Protein AF-A0A957EF77-F1 (afdb_monomer)

Seque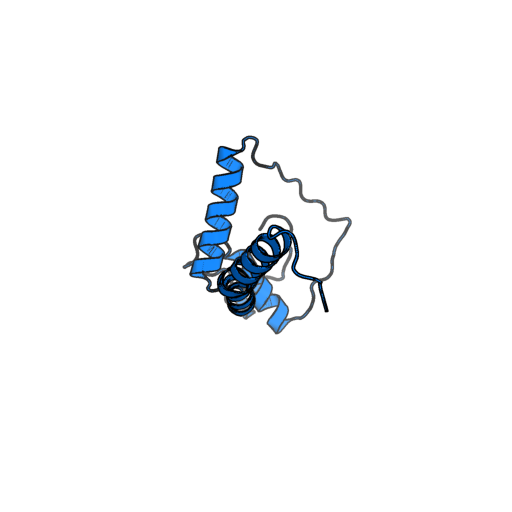nce (109 aa):
SRSVAFLKSAWEAVGGYPEWLDYSEDLIFDLALREKYGAFPFADTAVAYFRPRGSLRSFFRQYYFYARGDGKANLWRKRHVIRYVTYLLGFPFLLRLIWQGRKPGVPLL

Secondary structure (DSSP, 8-state):
--S----HHHHHHTT-S-TT-SSSHHHHHHHHHHHHH-SPPP-TT--------SSHHHHHHHHHHHHHHHHHTTTTHHHHHHHHHIIIIIHHHHHHHHHHHTSTT----

Radius of gyration: 21.9 Å; Cα contacts (8 Å, |Δi|>4): 49; chains: 1; bounding box: 40×39×67 Å

Foldseek 3Di:
DFQDDDDPVLCVVQPHFDPVFPECSVVVSVVSSCVVPNDDDDDPPRDTDDDDDPDPVVNVVVVVSNVVRCVVVVPPVVVVVVVVCCVVPVVVVVVVVVVVVPDPDDDDD

Solvent-accessible surface area (backbone atoms only — not comparable to full-atom values): 6840 Å² total; per-residue (Å²): 136,83,80,81,87,80,55,69,68,59,39,60,74,62,68,42,66,52,83,90,42,98,32,53,26,58,60,55,36,50,50,49,48,32,74,74,72,44,85,80,85,84,63,88,84,70,80,63,93,78,86,76,67,93,43,70,70,57,40,50,53,52,53,50,46,42,54,50,19,37,55,76,70,58,56,62,57,70,60,52,51,53,52,51,50,42,59,66,48,51,47,56,50,50,53,50,52,56,55,57,71,68,48,91,87,72,79,87,128

Structure (mmCIF, N/CA/C/O backbone):
data_AF-A0A957EF77-F1
#
_entry.id   AF-A0A957EF77-F1
#
loop_
_atom_site.group_PDB
_atom_site.id
_atom_site.type_symbol
_atom_site.label_atom_id
_atom_site.label_alt_id
_atom_site.label_comp_id
_atom_site.label_asym_id
_atom_site.label_entity_id
_atom_site.label_seq_id
_atom_site.pdbx_PDB_ins_code
_atom_site.Cartn_x
_atom_site.Cartn_y
_atom_site.Cartn_z
_atom_site.occupancy
_atom_site.B_iso_or_equiv
_atom_site.auth_seq_id
_atom_site.auth_comp_id
_atom_site.auth_asym_id
_atom_site.auth_atom_id
_atom_site.pdbx_PDB_model_num
ATOM 1 N N . SER A 1 1 ? 3.993 5.380 -7.972 1.00 74.12 1 SER A N 1
ATOM 2 C CA . SER A 1 1 ? 5.284 4.713 -7.664 1.00 74.12 1 SER A CA 1
ATOM 3 C C . SER A 1 1 ? 6.504 5.631 -7.793 1.00 74.12 1 SER A C 1
ATOM 5 O O . SER A 1 1 ? 6.542 6.450 -8.702 1.00 74.12 1 SER A O 1
ATOM 7 N N . ARG A 1 2 ? 7.501 5.528 -6.893 1.00 83.00 2 ARG A N 1
ATOM 8 C CA . ARG A 1 2 ? 8.783 6.287 -6.964 1.00 83.00 2 ARG A CA 1
ATOM 9 C C . ARG A 1 2 ? 10.055 5.435 -6.834 1.00 83.00 2 ARG A C 1
ATOM 11 O O . ARG A 1 2 ? 11.127 5.924 -7.153 1.00 83.00 2 ARG A O 1
ATOM 18 N N . SER A 1 3 ? 9.935 4.198 -6.356 1.00 93.06 3 SER A N 1
ATOM 19 C CA . SER A 1 3 ? 11.054 3.291 -6.077 1.00 93.06 3 SER A CA 1
ATOM 20 C C . SER A 1 3 ? 10.730 1.903 -6.630 1.00 93.06 3 SER A C 1
ATOM 22 O O . SER A 1 3 ? 10.454 0.978 -5.873 1.00 93.06 3 SER A O 1
ATOM 24 N N . VAL A 1 4 ? 10.642 1.789 -7.956 1.00 94.69 4 VAL A N 1
ATOM 25 C CA . VAL A 1 4 ? 10.297 0.544 -8.658 1.00 94.69 4 VAL A CA 1
ATOM 26 C C . VAL A 1 4 ? 10.924 0.544 -10.050 1.00 94.69 4 VAL A C 1
ATOM 28 O O . VAL A 1 4 ? 11.026 1.598 -10.680 1.00 94.69 4 VAL A O 1
ATOM 31 N N . ALA A 1 5 ? 11.307 -0.634 -10.535 1.00 95.06 5 ALA A N 1
ATOM 32 C CA . ALA A 1 5 ? 11.680 -0.871 -11.922 1.00 95.06 5 ALA A CA 1
ATOM 33 C C . ALA A 1 5 ? 10.992 -2.150 -12.414 1.00 95.06 5 ALA A C 1
ATOM 35 O O . ALA A 1 5 ? 10.901 -3.133 -11.682 1.00 95.06 5 ALA A O 1
ATOM 36 N N . PHE A 1 6 ? 10.503 -2.131 -13.650 1.00 95.44 6 PHE A N 1
ATOM 37 C CA . PHE A 1 6 ? 9.883 -3.276 -14.312 1.00 95.44 6 PHE A CA 1
ATOM 38 C C . PHE A 1 6 ? 10.123 -3.190 -15.818 1.00 95.44 6 PHE A C 1
ATOM 40 O O . PHE A 1 6 ? 10.328 -2.108 -16.371 1.00 95.44 6 PHE A O 1
ATOM 47 N N . LEU A 1 7 ? 10.086 -4.337 -16.494 1.00 96.94 7 LEU A N 1
ATOM 48 C CA . LEU A 1 7 ? 10.154 -4.379 -17.951 1.00 96.94 7 LEU A CA 1
ATOM 49 C C . LEU A 1 7 ? 8.853 -3.846 -18.555 1.00 96.94 7 LEU A C 1
ATOM 51 O O . LEU A 1 7 ? 7.765 -4.129 -18.050 1.00 96.94 7 LEU A O 1
ATOM 55 N N . LYS A 1 8 ? 8.953 -3.139 -19.685 1.00 97.81 8 LYS A N 1
ATOM 56 C CA . LYS A 1 8 ? 7.771 -2.674 -20.425 1.00 97.81 8 LYS A CA 1
ATOM 57 C C . LYS A 1 8 ? 6.863 -3.840 -20.826 1.00 97.81 8 LYS A C 1
ATOM 59 O O . LYS A 1 8 ? 5.656 -3.751 -20.644 1.00 97.81 8 LYS A O 1
ATOM 64 N N . SER A 1 9 ? 7.451 -4.957 -21.251 1.00 98.38 9 SER A N 1
ATOM 65 C CA . SER A 1 9 ? 6.714 -6.183 -21.567 1.00 98.38 9 SER A CA 1
ATOM 66 C C . SER A 1 9 ? 5.953 -6.746 -20.363 1.00 98.38 9 SER A C 1
ATOM 68 O O . SER A 1 9 ? 4.825 -7.196 -20.519 1.00 98.38 9 SER A O 1
ATOM 70 N N . ALA A 1 10 ? 6.519 -6.683 -19.152 1.00 97.81 10 ALA A N 1
ATOM 71 C CA . ALA A 1 10 ? 5.828 -7.113 -17.935 1.00 97.81 10 ALA A CA 1
ATOM 72 C C . ALA A 1 10 ? 4.645 -6.192 -17.599 1.00 97.81 10 ALA A C 1
ATOM 74 O O . ALA A 1 10 ? 3.591 -6.683 -17.204 1.00 97.81 10 ALA A O 1
ATOM 75 N N . TRP A 1 11 ? 4.796 -4.878 -17.809 1.00 97.50 11 TRP A N 1
ATOM 76 C CA . TRP A 1 11 ? 3.711 -3.904 -17.647 1.00 97.50 11 TRP A CA 1
ATOM 77 C C . TRP A 1 11 ? 2.550 -4.184 -18.607 1.00 97.50 11 TRP A C 1
ATOM 79 O O . TRP A 1 11 ? 1.402 -4.263 -18.175 1.00 97.50 11 TRP A O 1
ATOM 89 N N . GLU A 1 12 ? 2.850 -4.402 -19.890 1.00 98.06 12 GLU A N 1
ATOM 90 C CA . GLU A 1 12 ? 1.844 -4.733 -20.911 1.00 98.06 12 GLU A CA 1
ATOM 91 C C . GLU A 1 12 ? 1.161 -6.068 -20.595 1.00 98.06 12 GLU A C 1
ATOM 93 O O . GLU A 1 12 ? -0.058 -6.191 -20.692 1.00 98.06 12 GLU A O 1
ATOM 98 N N . ALA A 1 13 ? 1.933 -7.051 -20.127 1.00 98.12 13 ALA A N 1
ATOM 99 C CA . ALA A 1 13 ? 1.452 -8.394 -19.834 1.00 98.12 13 ALA A CA 1
ATOM 100 C C . ALA A 1 13 ? 0.477 -8.486 -18.647 1.00 98.12 13 ALA A C 1
ATOM 102 O O . ALA A 1 13 ? -0.157 -9.536 -18.497 1.00 98.12 13 ALA A O 1
ATOM 103 N N . VAL A 1 14 ? 0.380 -7.454 -17.802 1.00 97.94 14 VAL A N 1
ATOM 104 C CA . VAL A 1 14 ? -0.603 -7.359 -16.702 1.00 97.94 14 VAL A CA 1
ATOM 105 C C . VAL A 1 14 ? -1.643 -6.254 -16.922 1.00 97.94 14 VAL A C 1
ATOM 107 O O . VAL A 1 14 ? -2.469 -6.019 -16.046 1.00 97.94 14 VAL A O 1
ATOM 110 N N . GLY A 1 15 ? -1.628 -5.588 -18.084 1.00 97.25 15 GLY A N 1
ATOM 111 C CA . GLY A 1 15 ? -2.592 -4.537 -18.433 1.00 97.25 15 GLY A CA 1
ATOM 112 C C . GLY A 1 15 ? -2.268 -3.144 -17.881 1.00 97.25 15 GLY A C 1
ATOM 113 O O . GLY A 1 15 ? -3.105 -2.251 -17.961 1.00 97.25 15 GLY A O 1
ATOM 114 N N . GLY A 1 16 ? -1.060 -2.937 -17.355 1.00 96.56 16 GLY A N 1
ATOM 115 C CA . GLY A 1 16 ? -0.602 -1.642 -16.863 1.00 96.56 16 GLY A CA 1
ATOM 116 C C . GLY A 1 16 ? -1.273 -1.148 -15.578 1.00 96.56 16 GLY A C 1
ATOM 117 O O . GLY A 1 16 ? -1.792 -1.931 -14.786 1.00 96.56 16 GLY A O 1
ATOM 118 N N . TYR A 1 17 ? -1.209 0.167 -15.336 1.00 96.19 17 TYR A N 1
ATOM 119 C CA . TYR A 1 17 ? -1.855 0.780 -14.170 1.00 96.19 17 TYR A CA 1
ATOM 120 C C . TYR A 1 17 ? -3.360 0.962 -14.431 1.00 96.19 17 TYR A C 1
ATOM 122 O O . TYR A 1 17 ? -3.727 1.458 -15.496 1.00 96.19 17 TYR A O 1
ATOM 130 N N . PRO A 1 18 ? -4.242 0.618 -13.475 1.00 95.81 18 PRO A N 1
ATOM 131 C CA . PRO A 1 18 ? -5.682 0.793 -13.633 1.00 95.81 18 PRO A CA 1
ATOM 132 C C . PRO A 1 18 ? -6.082 2.276 -13.608 1.00 95.81 18 PRO A C 1
ATOM 134 O O . PRO A 1 18 ? -6.095 2.908 -12.555 1.00 95.81 18 PRO A O 1
ATOM 137 N N . GLU A 1 19 ? -6.489 2.818 -14.756 1.00 95.38 19 GLU A N 1
ATOM 138 C CA . GLU A 1 19 ? -6.847 4.242 -14.905 1.00 95.38 19 GLU A CA 1
ATOM 139 C C . GLU A 1 19 ? -8.145 4.647 -14.182 1.00 95.38 19 GLU A C 1
ATOM 141 O O . GLU A 1 19 ? -8.396 5.825 -13.948 1.00 95.38 19 GLU A O 1
ATOM 146 N N . TRP A 1 20 ? -8.977 3.678 -13.792 1.00 95.38 20 TRP A N 1
ATOM 147 C CA . TRP A 1 20 ? -10.215 3.917 -13.042 1.00 95.38 20 TRP A CA 1
ATOM 148 C C . TRP A 1 20 ? -9.983 4.174 -11.538 1.00 95.38 20 TRP A C 1
ATOM 150 O O . TRP A 1 20 ? -10.930 4.502 -10.812 1.00 95.38 20 TRP A O 1
ATOM 160 N N . LEU A 1 21 ? -8.745 4.018 -11.049 1.00 95.12 21 LEU A N 1
ATOM 161 C CA . LEU A 1 21 ? -8.354 4.299 -9.668 1.00 95.12 21 LEU A CA 1
ATOM 162 C C . LEU A 1 21 ? -7.586 5.617 -9.563 1.00 95.12 21 LEU A C 1
ATOM 164 O O . LEU A 1 21 ? -6.514 5.772 -10.127 1.00 95.12 21 LEU A O 1
ATOM 168 N N . ASP A 1 22 ? -8.095 6.534 -8.736 1.00 93.06 22 ASP A N 1
ATOM 169 C CA . ASP A 1 22 ? -7.396 7.796 -8.437 1.00 93.06 22 ASP A CA 1
ATOM 170 C C . ASP A 1 22 ? -6.192 7.609 -7.489 1.00 93.06 22 ASP A C 1
ATOM 172 O O . ASP A 1 22 ? -5.361 8.507 -7.356 1.00 93.06 22 ASP A O 1
ATOM 176 N N . TYR A 1 23 ? -6.171 6.497 -6.743 1.00 94.81 23 TYR A N 1
ATOM 177 C CA . TYR A 1 23 ? -5.171 6.144 -5.732 1.00 94.81 23 TYR A CA 1
ATOM 178 C C . TYR A 1 23 ? -5.092 4.621 -5.577 1.00 94.81 23 TYR A C 1
ATOM 180 O O . TYR A 1 23 ? -6.100 3.932 -5.756 1.00 94.81 23 TYR A O 1
ATOM 188 N N . SER A 1 24 ? -3.932 4.131 -5.132 1.00 93.94 24 SER A N 1
ATOM 189 C CA . SER A 1 24 ? -3.629 2.701 -4.938 1.00 93.94 24 SER A CA 1
ATOM 190 C C . SER A 1 24 ? -3.605 1.895 -6.245 1.00 93.94 24 SER A C 1
ATOM 192 O O . SER A 1 24 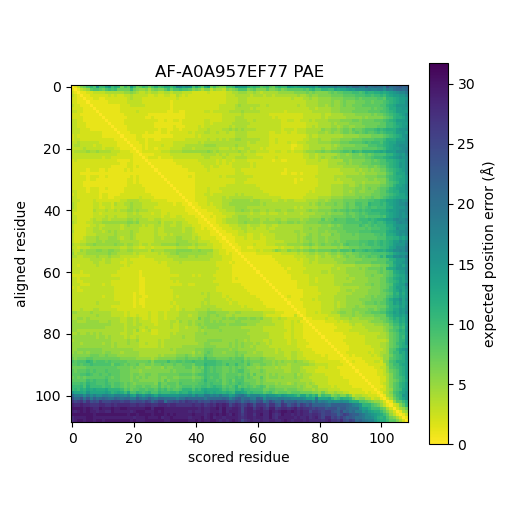? -3.650 0.663 -6.227 1.00 93.94 24 SER A O 1
ATOM 194 N N . GLU A 1 25 ? -3.519 2.579 -7.386 1.00 96.06 25 GLU A N 1
ATOM 195 C CA . GLU A 1 25 ? -3.344 1.984 -8.706 1.00 96.06 25 GLU A CA 1
ATOM 196 C C . GLU A 1 25 ? -2.048 1.169 -8.786 1.00 96.06 25 GLU A C 1
ATOM 198 O O . GLU A 1 25 ? -2.007 0.105 -9.405 1.00 96.06 25 GLU A O 1
AT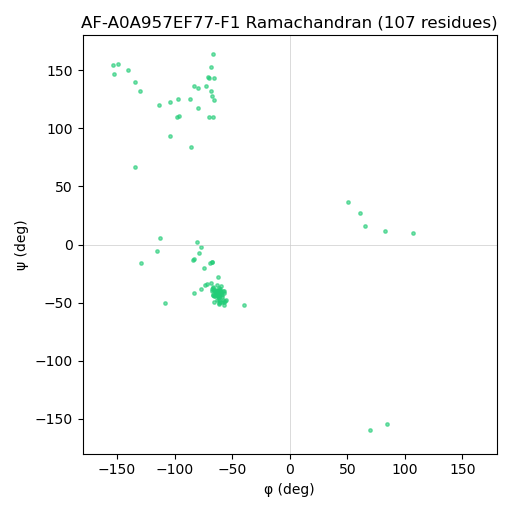OM 203 N N . ASP A 1 26 ? -1.008 1.641 -8.097 1.00 95.50 26 ASP A N 1
ATOM 204 C CA . ASP A 1 26 ? 0.286 0.980 -8.011 1.00 95.50 26 ASP A CA 1
ATOM 205 C C . ASP A 1 26 ? 0.229 -0.337 -7.243 1.00 95.50 26 ASP A C 1
ATOM 207 O O . ASP A 1 26 ? 0.793 -1.329 -7.694 1.00 95.50 26 ASP A O 1
ATOM 211 N N . LEU A 1 27 ? -0.524 -0.396 -6.148 1.00 95.12 27 LEU A N 1
ATOM 212 C CA . LEU A 1 27 ? -0.708 -1.628 -5.389 1.00 95.12 27 LEU A CA 1
ATOM 213 C C . LEU A 1 27 ? -1.425 -2.715 -6.204 1.00 95.12 27 LEU A C 1
ATOM 215 O O . LEU A 1 27 ? -1.054 -3.885 -6.120 1.00 95.12 27 LEU A O 1
ATOM 219 N N . ILE A 1 28 ? -2.440 -2.355 -6.994 1.00 96.69 28 ILE A N 1
ATOM 220 C CA . ILE A 1 28 ? -3.136 -3.319 -7.863 1.00 96.69 28 ILE A CA 1
ATOM 221 C C . ILE A 1 28 ? -2.209 -3.829 -8.965 1.00 96.69 28 ILE A C 1
ATOM 223 O O . ILE A 1 28 ? -2.147 -5.037 -9.201 1.00 96.69 28 ILE A O 1
ATOM 227 N N . PHE A 1 29 ? -1.451 -2.925 -9.582 1.00 97.00 29 PHE A N 1
ATOM 228 C CA . PHE A 1 29 ? -0.429 -3.279 -10.560 1.00 97.00 29 PHE A CA 1
ATOM 229 C C . PHE A 1 29 ? 0.629 -4.231 -9.970 1.00 97.00 29 PHE A C 1
ATOM 231 O O . PHE A 1 29 ? 0.914 -5.282 -10.548 1.00 97.00 29 PHE A O 1
ATOM 238 N N . ASP A 1 30 ? 1.152 -3.922 -8.782 1.00 96.38 30 ASP A N 1
ATOM 239 C CA . ASP A 1 30 ? 2.153 -4.741 -8.096 1.00 96.38 30 ASP A CA 1
ATOM 240 C C . ASP A 1 30 ? 1.607 -6.125 -7.718 1.00 96.38 30 ASP A C 1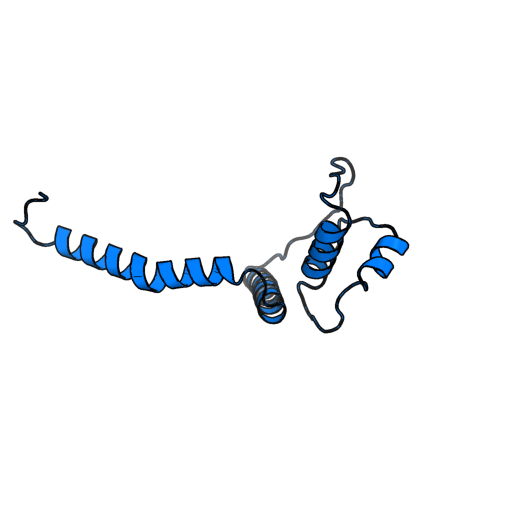
ATOM 242 O O . ASP A 1 30 ? 2.319 -7.125 -7.830 1.00 96.38 30 ASP A O 1
ATOM 246 N N . LEU A 1 31 ? 0.347 -6.217 -7.282 1.00 96.75 31 LEU A N 1
ATOM 247 C CA . LEU A 1 31 ? -0.297 -7.502 -6.994 1.00 96.75 31 LEU A CA 1
ATOM 248 C C . LEU A 1 31 ? -0.435 -8.358 -8.256 1.00 96.75 31 LEU A C 1
ATOM 250 O O . LEU A 1 31 ? -0.113 -9.543 -8.200 1.00 96.75 31 LEU A O 1
ATOM 254 N N . ALA A 1 32 ? -0.835 -7.766 -9.385 1.00 97.62 32 ALA A N 1
ATOM 255 C CA . ALA A 1 32 ? -0.945 -8.477 -10.658 1.00 97.62 32 ALA A CA 1
ATOM 256 C C . ALA A 1 32 ? 0.423 -8.974 -11.158 1.00 97.62 32 ALA A C 1
ATOM 258 O O . ALA A 1 32 ? 0.560 -10.117 -11.601 1.00 97.62 32 ALA A O 1
ATOM 259 N N . LEU A 1 33 ? 1.469 -8.150 -11.027 1.00 98.06 33 LEU A N 1
ATOM 260 C CA . LEU A 1 33 ? 2.841 -8.568 -11.311 1.00 98.06 33 LEU A CA 1
ATOM 261 C C . LEU A 1 33 ? 3.292 -9.711 -10.392 1.00 98.06 33 LEU A C 1
ATOM 263 O O . LEU A 1 33 ? 3.899 -10.664 -10.877 1.00 98.06 33 LEU A O 1
ATOM 267 N N . ARG A 1 34 ? 2.989 -9.650 -9.088 1.00 97.38 34 ARG A N 1
ATOM 268 C CA . ARG A 1 34 ? 3.343 -10.719 -8.136 1.00 97.38 34 ARG A CA 1
ATOM 269 C C . ARG A 1 34 ? 2.608 -12.018 -8.405 1.00 97.38 34 ARG A C 1
ATOM 271 O O . ARG A 1 34 ? 3.202 -13.083 -8.276 1.00 97.38 34 ARG A O 1
ATOM 278 N N . GLU A 1 35 ? 1.333 -11.939 -8.757 1.00 97.88 35 GLU A N 1
ATOM 279 C CA . GLU A 1 35 ? 0.534 -13.107 -9.116 1.00 97.88 35 GLU A CA 1
ATOM 280 C C . GLU A 1 35 ? 1.117 -13.815 -10.345 1.00 97.88 35 GLU A C 1
ATOM 282 O O . GLU A 1 35 ? 1.192 -15.042 -10.373 1.00 97.88 35 GLU A O 1
ATOM 287 N N . LYS A 1 36 ? 1.603 -13.046 -11.326 1.00 98.19 36 LYS A N 1
ATOM 288 C CA . LYS A 1 36 ? 2.149 -13.580 -12.579 1.00 98.19 36 LYS A CA 1
ATOM 289 C C . LYS A 1 36 ? 3.610 -14.027 -12.497 1.00 98.19 36 LYS A C 1
ATOM 291 O O . LYS A 1 36 ? 3.963 -15.047 -13.082 1.00 98.19 36 LYS A O 1
ATOM 296 N N . TYR A 1 37 ? 4.464 -13.256 -11.828 1.00 97.44 37 TYR A N 1
ATOM 297 C CA . TYR A 1 37 ? 5.924 -13.430 -11.851 1.00 97.44 37 TYR A CA 1
ATOM 298 C C . TYR A 1 37 ? 6.527 -13.817 -10.495 1.00 97.44 37 TYR A C 1
ATOM 300 O O . TYR A 1 37 ? 7.718 -14.111 -10.416 1.00 97.44 37 TYR A O 1
ATOM 308 N N . GLY A 1 38 ? 5.726 -13.844 -9.429 1.00 96.94 38 GLY A N 1
ATOM 309 C CA . GLY A 1 38 ? 6.180 -14.183 -8.086 1.00 96.94 38 GLY A CA 1
ATOM 310 C C . GLY A 1 38 ? 6.787 -13.004 -7.322 1.00 96.94 38 GLY A C 1
ATOM 311 O O . GLY A 1 38 ? 6.438 -11.839 -7.516 1.00 96.94 38 GLY A O 1
ATOM 312 N N . ALA A 1 39 ? 7.663 -13.313 -6.367 1.00 96.31 39 ALA A N 1
ATOM 313 C CA . ALA A 1 39 ? 8.250 -12.312 -5.483 1.00 96.31 39 ALA A CA 1
ATOM 314 C C . ALA A 1 39 ? 9.239 -11.397 -6.222 1.00 96.31 39 ALA A C 1
ATOM 316 O O . ALA A 1 39 ? 10.012 -11.840 -7.066 1.00 96.31 39 ALA A O 1
ATOM 317 N N . PHE A 1 40 ? 9.248 -10.115 -5.856 1.00 95.06 40 PHE A N 1
ATOM 318 C CA . PHE A 1 40 ? 10.182 -9.144 -6.420 1.00 95.06 40 PHE A CA 1
ATOM 319 C C . PHE A 1 40 ? 11.534 -9.198 -5.698 1.00 95.06 40 PHE A C 1
ATOM 321 O O . PHE A 1 40 ? 11.543 -9.228 -4.463 1.00 95.06 40 PHE A O 1
ATOM 328 N N . PRO A 1 41 ? 12.666 -9.154 -6.424 1.00 95.12 41 PRO A N 1
ATOM 329 C CA . PRO A 1 41 ? 13.967 -8.956 -5.801 1.00 95.12 41 PRO A CA 1
ATOM 330 C C . PRO A 1 41 ? 14.051 -7.554 -5.183 1.00 95.12 41 PRO A C 1
ATOM 332 O O . PRO A 1 41 ? 13.538 -6.580 -5.736 1.00 95.12 41 PRO A O 1
ATOM 335 N N . PHE A 1 42 ? 14.715 -7.452 -4.034 1.00 95.69 42 PHE A N 1
ATOM 336 C CA . PHE A 1 42 ? 14.994 -6.180 -3.374 1.00 95.69 42 PHE A CA 1
ATOM 337 C C . PHE A 1 42 ? 16.412 -5.716 -3.723 1.00 95.69 42 PHE A C 1
ATOM 339 O O . PHE A 1 42 ? 17.365 -6.464 -3.523 1.00 95.69 42 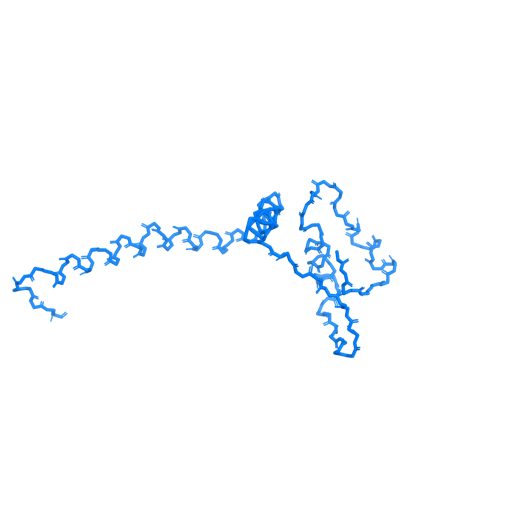PHE A O 1
ATOM 346 N N . ALA A 1 43 ? 16.540 -4.494 -4.243 1.00 96.44 43 ALA A N 1
ATOM 347 C CA . ALA A 1 43 ? 17.820 -3.849 -4.526 1.00 96.44 43 ALA A CA 1
ATOM 348 C C . ALA A 1 43 ? 18.105 -2.797 -3.444 1.00 96.44 43 ALA A C 1
ATOM 350 O O . ALA A 1 43 ? 17.652 -1.658 -3.532 1.00 96.44 43 ALA A O 1
ATOM 351 N N . ASP A 1 44 ? 18.836 -3.197 -2.410 1.00 95.56 44 ASP A N 1
ATOM 352 C CA . ASP A 1 44 ? 19.164 -2.391 -1.226 1.00 95.56 44 ASP A CA 1
ATOM 353 C C . ASP A 1 44 ? 20.000 -1.134 -1.526 1.00 95.56 44 ASP A C 1
ATOM 355 O O . ASP A 1 44 ? 19.893 -0.127 -0.829 1.00 95.56 44 ASP A O 1
ATOM 359 N N . THR A 1 45 ? 20.792 -1.168 -2.595 1.00 96.56 45 THR A N 1
ATOM 360 C CA . THR A 1 45 ? 21.615 -0.041 -3.060 1.00 96.56 45 THR A CA 1
ATOM 361 C C . THR A 1 45 ? 20.854 0.965 -3.934 1.00 96.56 45 THR A C 1
ATOM 363 O O . THR A 1 45 ? 21.348 2.070 -4.172 1.00 96.56 45 THR A O 1
ATOM 366 N N . ALA A 1 46 ? 19.643 0.635 -4.397 1.00 95.62 46 ALA A N 1
ATOM 367 C CA . ALA A 1 46 ? 18.832 1.503 -5.250 1.00 95.62 46 ALA A CA 1
ATOM 368 C C . ALA A 1 46 ? 17.996 2.488 -4.411 1.00 95.62 46 ALA A C 1
ATOM 370 O O . ALA A 1 46 ? 16.821 2.258 -4.118 1.00 95.62 46 ALA A O 1
ATOM 371 N N . VAL A 1 47 ? 18.605 3.608 -4.013 1.00 94.56 47 VAL A N 1
ATOM 372 C CA . VAL A 1 47 ? 17.974 4.596 -3.124 1.00 94.56 47 VAL A CA 1
ATOM 373 C C . VAL A 1 47 ? 17.146 5.624 -3.902 1.00 94.56 47 VAL A C 1
ATOM 375 O O . VAL A 1 47 ? 17.661 6.340 -4.758 1.00 94.56 47 VAL A O 1
ATOM 378 N N . ALA A 1 48 ? 15.871 5.770 -3.532 1.00 94.88 48 ALA A N 1
ATOM 379 C CA . ALA A 1 48 ? 14.997 6.846 -3.997 1.00 94.88 48 ALA A CA 1
ATOM 380 C C . ALA A 1 48 ? 14.630 7.787 -2.839 1.00 94.88 48 ALA A C 1
ATOM 382 O O . ALA A 1 48 ? 14.006 7.382 -1.856 1.00 94.88 48 ALA A O 1
ATOM 383 N N . TYR A 1 49 ? 14.976 9.070 -2.958 1.00 95.06 49 TYR A N 1
ATOM 384 C CA . TYR A 1 49 ? 14.651 10.059 -1.931 1.00 95.06 49 TYR A CA 1
ATOM 385 C C . TYR A 1 49 ? 13.158 10.412 -1.932 1.00 95.06 49 TYR A C 1
ATOM 387 O O . TYR A 1 49 ? 12.542 10.679 -2.968 1.00 95.06 49 TYR A O 1
ATOM 395 N N . PHE A 1 50 ? 12.572 10.482 -0.737 1.00 93.19 50 PHE A N 1
ATOM 396 C CA . PHE A 1 50 ? 11.180 10.863 -0.532 1.00 93.19 50 PHE A CA 1
ATOM 397 C C . PHE A 1 50 ? 11.070 11.946 0.539 1.00 93.19 50 PHE A C 1
ATOM 399 O O . PHE A 1 50 ? 11.623 11.824 1.628 1.00 93.19 50 PHE A O 1
ATOM 406 N N . ARG A 1 51 ? 10.308 13.002 0.238 1.00 94.50 51 ARG A N 1
ATOM 407 C CA . ARG A 1 51 ? 9.958 14.040 1.208 1.00 94.50 51 ARG A CA 1
ATOM 408 C C . ARG A 1 51 ? 8.561 13.757 1.771 1.00 94.50 51 ARG A C 1
ATOM 410 O O . ARG A 1 51 ? 7.585 13.937 1.034 1.00 94.50 51 ARG A O 1
ATOM 417 N N . PRO A 1 52 ? 8.434 13.347 3.044 1.00 93.25 52 PRO A N 1
ATOM 418 C CA . PRO A 1 52 ? 7.133 13.151 3.666 1.00 93.25 52 PRO A CA 1
ATOM 419 C C . PRO A 1 52 ? 6.380 14.476 3.820 1.00 93.25 52 PRO A C 1
ATOM 421 O O . PRO A 1 52 ? 6.934 15.574 3.711 1.00 93.25 52 PRO A O 1
ATOM 424 N N . ARG A 1 53 ? 5.074 14.372 4.062 1.00 97.00 53 ARG A N 1
ATOM 425 C CA . ARG A 1 53 ? 4.210 15.530 4.292 1.00 97.00 53 ARG A CA 1
ATOM 426 C C . ARG A 1 53 ? 4.578 16.209 5.611 1.00 97.00 53 ARG A C 1
ATOM 428 O O . ARG A 1 53 ? 4.624 15.557 6.643 1.00 97.00 53 ARG A O 1
ATOM 435 N N . GLY A 1 54 ? 4.806 17.521 5.566 1.00 97.88 54 GLY A N 1
ATOM 436 C CA . GLY A 1 54 ? 5.298 18.295 6.712 1.00 97.88 54 GLY A CA 1
ATOM 437 C C . GLY A 1 54 ? 4.241 18.696 7.745 1.00 97.88 54 GLY A C 1
ATOM 438 O O . GLY A 1 54 ? 4.571 19.408 8.684 1.00 97.88 54 GLY A O 1
ATOM 439 N N . SER A 1 55 ? 2.972 18.304 7.583 1.00 98.31 55 SER A N 1
ATOM 440 C CA . SER A 1 55 ? 1.912 18.643 8.540 1.00 98.31 55 SER A CA 1
ATOM 441 C C . SER A 1 55 ? 0.936 17.496 8.763 1.00 98.31 55 SER A C 1
ATOM 443 O O . SER A 1 55 ? 0.641 16.732 7.843 1.00 98.31 55 SER A O 1
ATOM 445 N N . LEU A 1 56 ? 0.354 17.432 9.963 1.00 98.19 56 LEU A N 1
ATOM 446 C CA . LEU A 1 56 ? -0.625 16.402 10.327 1.00 98.19 56 LEU A CA 1
ATOM 447 C C . LEU A 1 56 ? -1.831 16.380 9.383 1.00 98.19 56 LEU A C 1
ATOM 449 O O . LEU A 1 56 ? -2.252 15.317 8.941 1.00 98.19 56 LEU A O 1
ATOM 453 N N . ARG A 1 57 ? -2.351 17.553 8.999 1.00 98.25 57 ARG A N 1
ATOM 454 C CA . ARG A 1 57 ? -3.485 17.652 8.066 1.00 98.25 57 ARG A CA 1
ATOM 455 C C . ARG A 1 57 ? -3.154 17.067 6.692 1.00 98.25 57 ARG A C 1
ATOM 457 O O . ARG A 1 57 ? -3.978 16.374 6.100 1.00 98.25 57 ARG A O 1
ATOM 464 N N . SER A 1 58 ? -1.963 17.359 6.167 1.00 98.00 58 SER A N 1
ATOM 465 C CA . SER A 1 58 ? -1.554 16.859 4.850 1.00 98.00 58 SER A CA 1
ATOM 466 C C . SER A 1 58 ? -1.213 15.368 4.881 1.00 98.00 58 SER A C 1
ATOM 468 O O . SER A 1 58 ? -1.557 14.658 3.936 1.00 98.00 58 SER A O 1
ATOM 470 N N . PHE A 1 59 ? -0.634 14.892 5.984 1.00 97.31 59 PHE A N 1
ATOM 471 C CA . PHE A 1 59 ? -0.431 13.473 6.259 1.00 97.31 59 PHE A CA 1
ATOM 472 C C . PHE A 1 59 ? -1.762 12.710 6.338 1.00 97.31 59 PHE A C 1
ATOM 474 O O . PHE A 1 59 ? -1.957 11.744 5.603 1.00 97.31 59 PHE A O 1
ATOM 481 N N . PHE A 1 60 ? -2.716 13.189 7.145 1.00 98.06 60 PHE A N 1
ATOM 482 C CA . PHE A 1 60 ? -4.048 12.590 7.266 1.00 98.06 60 PHE A CA 1
ATOM 483 C C . PHE A 1 60 ? -4.742 12.491 5.908 1.00 98.06 60 PHE A C 1
ATOM 485 O O . PHE A 1 60 ? -5.234 11.430 5.536 1.00 98.06 60 PHE A O 1
ATOM 492 N N . ARG A 1 61 ? -4.728 13.579 5.128 1.00 97.94 61 ARG A N 1
ATOM 493 C CA . ARG A 1 61 ? -5.345 13.597 3.799 1.00 97.94 61 ARG A CA 1
ATOM 494 C C . ARG A 1 61 ? -4.720 12.567 2.854 1.00 97.94 61 ARG A C 1
ATOM 496 O O . ARG A 1 61 ? -5.447 11.932 2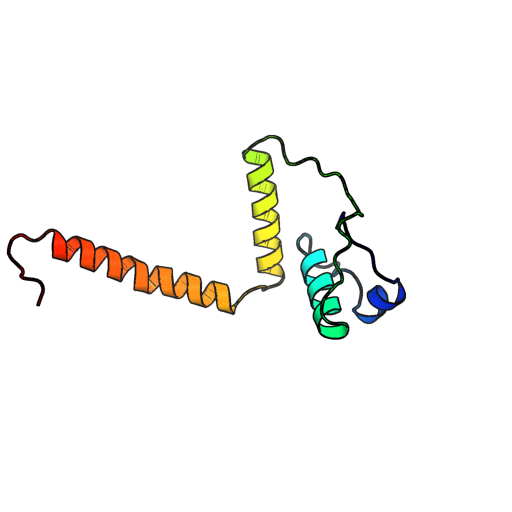.100 1.00 97.94 61 ARG A O 1
ATOM 503 N N . GLN A 1 62 ? -3.399 12.390 2.895 1.00 96.50 62 GLN A N 1
ATOM 504 C CA . GLN A 1 62 ? -2.717 11.379 2.083 1.00 96.50 62 GLN A CA 1
ATOM 505 C C . GLN A 1 62 ? -3.189 9.964 2.439 1.00 96.50 62 GLN A C 1
ATOM 507 O O . GLN A 1 62 ? -3.601 9.222 1.552 1.00 96.50 62 GLN A O 1
ATOM 512 N N . TYR A 1 63 ? -3.191 9.610 3.724 1.00 96.19 63 TYR A N 1
ATOM 513 C CA . TYR A 1 63 ? -3.618 8.279 4.164 1.00 96.19 63 TYR A CA 1
ATOM 514 C C . TYR A 1 63 ? -5.116 8.038 3.976 1.00 96.19 63 TYR A C 1
ATOM 516 O O . TYR A 1 63 ? -5.520 6.922 3.660 1.00 96.19 63 TYR A O 1
ATOM 524 N N . TYR A 1 64 ? -5.940 9.078 4.107 1.00 97.50 64 TYR A N 1
ATOM 525 C CA . TYR A 1 64 ? -7.357 9.007 3.767 1.00 97.50 64 TYR A CA 1
ATOM 526 C C . TYR A 1 64 ? -7.561 8.621 2.296 1.00 97.50 64 TYR A C 1
ATOM 528 O O . TYR A 1 64 ? -8.373 7.748 1.998 1.00 97.50 64 TYR A O 1
ATOM 536 N N . PHE A 1 65 ? -6.808 9.231 1.375 1.00 97.00 65 PHE A N 1
ATOM 537 C CA . PHE A 1 65 ? -6.904 8.897 -0.043 1.00 97.00 65 PHE A CA 1
ATOM 538 C C . PHE A 1 65 ? -6.416 7.483 -0.359 1.00 97.00 65 PHE A C 1
ATOM 540 O O . PHE A 1 65 ? -7.077 6.804 -1.140 1.00 97.00 65 PHE A O 1
ATOM 547 N N . TYR A 1 66 ? -5.359 7.005 0.302 1.00 94.88 66 TYR A N 1
ATOM 548 C CA . TYR A 1 66 ? -4.944 5.600 0.205 1.00 94.88 66 TYR A CA 1
ATOM 549 C C . TYR A 1 66 ? -6.040 4.652 0.691 1.00 94.88 66 TYR A C 1
ATOM 551 O O . TYR A 1 66 ? -6.444 3.753 -0.035 1.00 94.88 66 TYR A O 1
ATOM 559 N N . ALA A 1 67 ? -6.614 4.903 1.871 1.00 94.50 67 ALA A N 1
ATOM 560 C CA . ALA A 1 67 ? -7.697 4.075 2.401 1.00 94.50 67 ALA A CA 1
ATOM 561 C C . ALA A 1 67 ? -8.941 4.082 1.493 1.00 94.50 67 ALA A C 1
ATOM 563 O O . ALA A 1 67 ? -9.595 3.053 1.317 1.00 94.50 67 ALA A O 1
ATOM 564 N N . ARG A 1 68 ? -9.269 5.233 0.892 1.00 95.81 68 ARG A N 1
ATOM 565 C CA . ARG A 1 68 ? -10.355 5.346 -0.090 1.00 95.81 68 ARG A CA 1
ATOM 566 C C . ARG A 1 68 ? -10.035 4.571 -1.372 1.00 95.81 68 ARG A C 1
ATOM 568 O O . ARG A 1 68 ? -10.931 3.904 -1.881 1.00 95.81 68 ARG A O 1
ATOM 575 N N . GLY A 1 69 ? -8.806 4.661 -1.883 1.00 95.88 69 GLY A N 1
ATOM 576 C CA . GLY A 1 69 ? -8.327 3.901 -3.043 1.00 95.88 69 GLY A CA 1
ATOM 577 C C . GLY A 1 69 ? -8.424 2.396 -2.810 1.00 95.88 69 GLY A C 1
ATOM 578 O O . GLY A 1 69 ? -9.082 1.698 -3.577 1.00 95.88 69 GLY A O 1
ATOM 579 N N . ASP A 1 70 ? -7.915 1.919 -1.675 1.00 95.00 70 ASP A N 1
ATOM 580 C CA . ASP A 1 70 ? -8.020 0.518 -1.256 1.00 95.00 70 ASP A CA 1
ATOM 581 C C . ASP A 1 70 ? -9.479 0.048 -1.175 1.00 95.00 70 ASP A C 1
ATOM 583 O O . ASP A 1 70 ? -9.809 -1.062 -1.600 1.00 95.00 70 ASP A O 1
ATOM 587 N N . GLY A 1 71 ? -10.367 0.909 -0.666 1.00 94.38 71 GLY A N 1
ATOM 588 C CA . GLY A 1 71 ? -11.806 0.664 -0.634 1.00 94.38 71 GLY A CA 1
ATOM 589 C C . GLY A 1 71 ? -12.420 0.537 -2.031 1.00 94.38 71 GLY A C 1
ATOM 590 O O . GLY A 1 71 ? -13.138 -0.429 -2.286 1.00 94.38 71 GLY A O 1
ATOM 591 N N . LYS A 1 72 ? -12.103 1.463 -2.951 1.00 95.69 72 LYS A N 1
ATOM 592 C CA . LYS A 1 72 ? -12.542 1.409 -4.361 1.00 95.69 72 LYS A CA 1
ATOM 593 C C . LYS A 1 72 ? -12.052 0.142 -5.061 1.00 95.69 72 LYS A C 1
ATOM 595 O O . LYS A 1 72 ? -12.805 -0.477 -5.802 1.00 95.69 72 LYS A O 1
ATOM 600 N N . ALA A 1 73 ? -10.812 -0.252 -4.786 1.00 95.19 73 ALA A N 1
ATOM 601 C CA . ALA A 1 73 ? -10.191 -1.457 -5.320 1.00 95.19 73 ALA A CA 1
ATOM 602 C C . ALA A 1 73 ? -10.658 -2.749 -4.629 1.00 95.19 73 ALA A C 1
ATOM 604 O O . ALA A 1 73 ? -10.241 -3.852 -4.982 1.00 95.19 73 ALA A O 1
ATOM 605 N N . ASN A 1 74 ? -11.524 -2.617 -3.625 1.00 93.31 74 ASN A N 1
ATOM 606 C CA . ASN A 1 74 ? -12.015 -3.691 -2.788 1.00 93.31 74 ASN A CA 1
ATOM 607 C C . ASN A 1 74 ? -10.900 -4.582 -2.198 1.00 93.31 74 ASN A C 1
ATOM 609 O O . ASN A 1 74 ? -11.071 -5.796 -2.017 1.00 93.31 74 ASN A O 1
ATOM 613 N N . LEU A 1 75 ? -9.769 -3.981 -1.845 1.00 93.88 75 LEU A N 1
ATOM 614 C CA . LEU A 1 75 ? -8.650 -4.704 -1.268 1.00 93.88 75 LEU A CA 1
ATOM 615 C C . LEU A 1 75 ? -8.982 -5.222 0.139 1.00 93.88 75 LEU A C 1
ATOM 617 O O . LEU A 1 75 ? -9.817 -4.690 0.868 1.00 93.88 75 LEU A O 1
ATOM 621 N N . TRP A 1 76 ? -8.322 -6.316 0.522 1.00 93.62 76 TRP A N 1
ATOM 622 C CA . TRP A 1 76 ? -8.291 -6.816 1.901 1.00 93.62 76 TRP A CA 1
ATOM 623 C C . TRP A 1 76 ? -9.637 -7.209 2.539 1.00 93.62 76 TRP A C 1
ATOM 625 O O . TRP A 1 76 ? -9.727 -7.229 3.769 1.00 93.62 76 TRP A O 1
ATOM 635 N N . ARG A 1 77 ? -10.656 -7.607 1.756 1.00 92.56 77 ARG A N 1
ATOM 636 C CA . ARG A 1 77 ? -11.986 -8.051 2.257 1.00 92.56 77 ARG A CA 1
ATOM 637 C C . ARG A 1 77 ? -11.912 -8.910 3.521 1.00 92.56 77 ARG A C 1
ATOM 639 O O . ARG A 1 77 ? -12.531 -8.582 4.526 1.00 92.56 77 ARG A O 1
ATOM 646 N N . LYS A 1 78 ? -11.099 -9.974 3.495 1.00 94.25 78 LYS A N 1
ATOM 647 C CA . LYS A 1 78 ? -10.925 -10.895 4.634 1.00 94.25 78 LYS A CA 1
ATOM 648 C C . LYS A 1 78 ? -10.425 -10.176 5.891 1.00 94.25 78 LYS A C 1
ATOM 650 O O . LYS A 1 78 ? -10.952 -10.399 6.975 1.00 94.25 78 LYS A O 1
ATOM 655 N N . ARG A 1 79 ? -9.445 -9.275 5.749 1.00 94.81 79 ARG A N 1
ATOM 656 C CA . ARG A 1 79 ? -8.910 -8.489 6.874 1.00 94.81 79 ARG A CA 1
ATOM 657 C C . ARG A 1 79 ? -9.968 -7.540 7.434 1.00 94.81 79 ARG A C 1
ATOM 659 O O . ARG A 1 79 ? -10.045 -7.386 8.648 1.00 94.81 79 ARG A O 1
ATOM 666 N N . HIS A 1 80 ? -10.783 -6.929 6.573 1.00 93.94 80 HIS A N 1
ATOM 667 C CA . HIS A 1 80 ? -11.886 -6.067 6.998 1.00 93.94 80 HIS A CA 1
ATOM 668 C C . HIS A 1 80 ? -12.968 -6.848 7.743 1.00 93.94 80 HIS A C 1
ATOM 670 O O . HIS A 1 80 ? -13.372 -6.420 8.818 1.00 93.94 80 HIS A O 1
ATOM 676 N N . VAL A 1 81 ? -13.364 -8.021 7.242 1.00 95.44 81 VAL A N 1
ATOM 677 C CA . VAL A 1 81 ? -14.318 -8.904 7.934 1.00 95.44 81 VAL A CA 1
ATOM 678 C C . VAL A 1 81 ? -13.806 -9.264 9.325 1.00 95.44 81 VAL A C 1
ATOM 680 O O . VAL A 1 81 ? -14.506 -9.015 10.299 1.00 95.44 81 VAL A O 1
ATOM 683 N N . ILE A 1 82 ? -12.569 -9.761 9.439 1.00 96.00 82 ILE A N 1
ATOM 684 C CA . ILE A 1 82 ? -11.970 -10.099 10.740 1.00 96.00 82 ILE A CA 1
ATOM 685 C C . ILE A 1 82 ? -11.988 -8.882 11.668 1.00 96.00 82 ILE A C 1
ATOM 687 O O . ILE A 1 82 ? -12.442 -8.974 12.803 1.00 96.00 82 ILE A O 1
ATOM 691 N N . ARG A 1 83 ? -11.545 -7.721 11.175 1.00 95.25 83 ARG A N 1
ATOM 692 C CA . ARG A 1 83 ? -11.509 -6.479 11.953 1.00 95.25 83 ARG A CA 1
ATOM 693 C C . ARG A 1 83 ? -12.888 -6.097 12.488 1.00 95.25 83 ARG A C 1
ATOM 695 O O . ARG A 1 83 ? -13.016 -5.815 13.675 1.00 95.25 83 ARG A O 1
ATOM 702 N N . TYR A 1 84 ? -13.908 -6.099 11.634 1.00 95.62 84 TYR A N 1
ATOM 703 C CA . TYR A 1 84 ? -15.256 -5.700 12.031 1.00 95.62 84 TYR A CA 1
ATOM 704 C C . TYR A 1 84 ? -15.930 -6.730 12.934 1.00 95.62 84 TYR A C 1
ATOM 706 O O . TYR A 1 84 ? -16.618 -6.333 13.868 1.00 95.62 84 TYR A O 1
ATOM 714 N N . VAL A 1 85 ? -15.672 -8.025 12.740 1.00 97.06 85 VAL A N 1
ATOM 715 C CA . VAL A 1 85 ? -16.106 -9.071 13.677 1.00 97.06 85 VAL A CA 1
ATOM 716 C C . VAL A 1 85 ? -15.463 -8.863 15.049 1.00 97.06 85 VAL A C 1
ATOM 718 O O . VAL A 1 85 ? -16.158 -8.908 16.061 1.00 97.06 85 VAL A O 1
ATOM 721 N N . THR A 1 86 ? -14.165 -8.556 15.106 1.00 96.12 86 THR A N 1
ATOM 722 C CA . THR A 1 86 ? -13.482 -8.245 16.371 1.00 96.12 86 THR A CA 1
ATOM 723 C C . THR A 1 86 ? -14.068 -7.006 17.046 1.00 96.12 86 THR A C 1
ATOM 725 O O . THR A 1 86 ? -14.266 -7.011 18.260 1.00 96.12 86 THR A O 1
ATOM 728 N N . TYR A 1 87 ? -14.386 -5.955 16.288 1.00 95.44 87 TYR A N 1
ATOM 729 C CA . TYR A 1 87 ? -15.038 -4.762 16.839 1.00 95.44 87 TYR A CA 1
ATOM 730 C C . TYR A 1 87 ? -16.457 -5.050 17.331 1.00 95.44 87 TYR A C 1
ATOM 732 O O . TYR A 1 87 ? -16.867 -4.508 18.351 1.00 95.44 87 TYR A O 1
ATOM 740 N N . LEU A 1 88 ? -17.195 -5.912 16.635 1.00 97.38 88 LEU A N 1
ATOM 741 C CA . LEU A 1 88 ? -18.576 -6.233 16.975 1.00 97.38 88 LEU A CA 1
ATOM 742 C C . LEU A 1 88 ? -18.687 -7.191 18.166 1.00 97.38 88 LEU A C 1
ATOM 744 O O . LEU A 1 88 ? -19.597 -7.045 18.972 1.00 97.38 88 LEU A O 1
ATOM 748 N N . LEU A 1 89 ? -17.792 -8.173 18.277 1.00 97.12 89 LEU A N 1
ATOM 749 C CA . LEU A 1 89 ? -17.884 -9.237 19.284 1.00 97.12 89 LEU A CA 1
ATOM 750 C C . LEU A 1 89 ? -16.835 -9.087 20.382 1.00 97.12 89 LEU A C 1
ATOM 752 O O . LEU A 1 89 ? -17.162 -9.103 21.567 1.00 97.12 89 LEU A O 1
ATOM 756 N N . GLY A 1 90 ? -15.572 -8.915 19.990 1.00 95.44 90 GLY A N 1
ATOM 757 C CA . GLY A 1 90 ? -14.448 -8.839 20.918 1.00 95.44 90 GLY A CA 1
ATOM 758 C C . GLY A 1 90 ? -14.531 -7.615 21.824 1.00 95.44 90 GLY A C 1
ATOM 759 O O . GLY A 1 90 ? -14.352 -7.736 23.032 1.00 95.44 90 GLY A O 1
ATOM 760 N N . PHE A 1 91 ? -14.862 -6.444 21.274 1.00 94.44 91 PHE A N 1
ATOM 761 C CA . PHE A 1 91 ? -14.945 -5.221 22.075 1.00 94.44 91 PHE A CA 1
ATOM 762 C C . PHE A 1 91 ? -16.081 -5.261 23.120 1.00 94.44 91 PHE A C 1
ATOM 764 O O . PHE A 1 91 ? -15.784 -5.050 24.297 1.00 94.44 91 PHE A O 1
ATOM 771 N N . PRO A 1 92 ? -17.340 -5.620 22.790 1.00 95.88 92 PRO A N 1
ATOM 772 C CA . PRO A 1 92 ? -18.379 -5.786 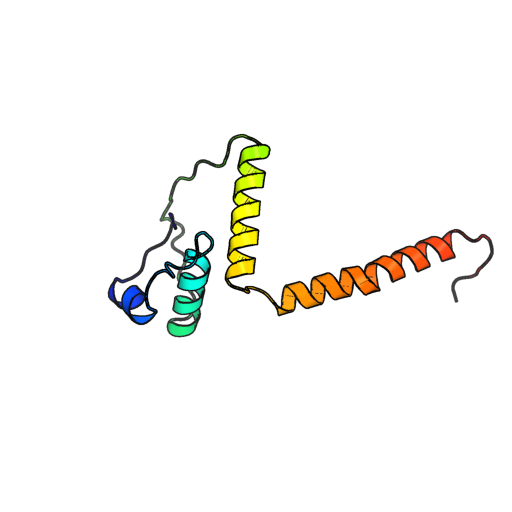23.811 1.00 95.88 92 PRO A CA 1
ATOM 773 C C . PRO A 1 92 ? -18.080 -6.900 24.814 1.00 95.88 92 PRO A C 1
ATOM 775 O O . PRO A 1 92 ? -18.389 -6.755 25.996 1.00 95.88 92 PRO A O 1
ATOM 778 N N . PHE A 1 93 ? -17.451 -7.995 24.374 1.00 96.69 93 PHE A N 1
ATOM 779 C CA . PHE A 1 93 ? -17.018 -9.060 25.275 1.00 96.69 93 PHE A CA 1
ATOM 780 C C . PHE A 1 93 ? -16.004 -8.547 26.306 1.00 96.69 93 PHE A C 1
ATOM 782 O O . PHE A 1 93 ? -16.183 -8.765 27.503 1.00 96.69 93 PHE A O 1
ATOM 789 N N . LEU A 1 94 ? -15.0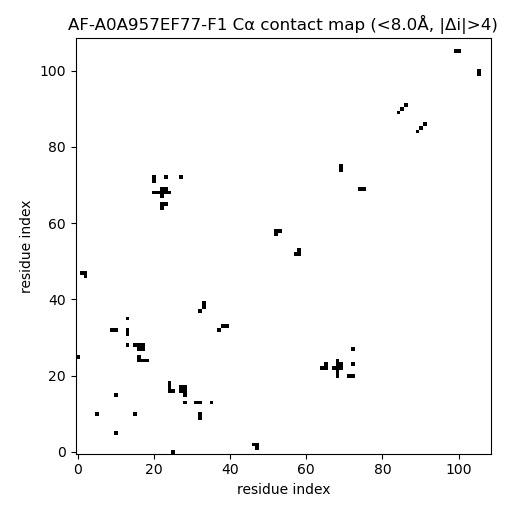00 -7.780 25.872 1.00 95.69 94 LEU A N 1
ATOM 790 C CA . LEU A 1 94 ? -14.034 -7.140 26.768 1.00 95.69 94 LEU A CA 1
ATOM 791 C C . LEU A 1 94 ? -14.709 -6.157 27.733 1.00 95.69 94 LEU A C 1
ATOM 793 O O . LEU A 1 94 ? -14.427 -6.190 28.930 1.00 95.69 94 LEU A O 1
ATOM 797 N N . LEU A 1 95 ? -15.642 -5.328 27.253 1.00 95.25 95 LEU A N 1
ATOM 798 C CA . LEU A 1 95 ? -16.411 -4.428 28.121 1.00 95.25 95 LEU A CA 1
ATOM 799 C C . LEU A 1 95 ? -17.224 -5.197 29.172 1.00 95.25 95 LEU A C 1
ATOM 801 O O . LEU A 1 95 ? -17.265 -4.788 30.334 1.00 95.25 95 LEU A O 1
ATOM 805 N N . ARG A 1 96 ? -17.830 -6.329 28.794 1.00 95.25 96 ARG A N 1
ATOM 806 C CA . ARG A 1 96 ? -18.548 -7.210 29.724 1.00 95.25 96 ARG A CA 1
ATOM 807 C C . ARG A 1 96 ? -17.617 -7.778 30.795 1.00 95.25 96 ARG A C 1
ATOM 809 O O . ARG A 1 96 ? -17.996 -7.763 31.964 1.00 95.25 96 ARG A O 1
ATOM 816 N N . LEU A 1 97 ? -16.425 -8.245 30.422 1.00 94.94 97 LEU A N 1
ATOM 817 C CA . LEU A 1 97 ? -15.437 -8.753 31.380 1.00 94.94 97 LEU A CA 1
ATOM 818 C C . LEU A 1 97 ? -14.995 -7.664 32.366 1.00 94.94 97 LEU A C 1
ATOM 820 O O . LEU A 1 97 ? -14.986 -7.892 33.575 1.00 94.94 97 LEU A O 1
ATOM 824 N N . ILE A 1 98 ? -14.711 -6.455 31.869 1.00 94.44 98 ILE A N 1
ATOM 825 C CA . ILE A 1 98 ? -14.358 -5.299 32.710 1.00 94.44 98 ILE A CA 1
ATOM 826 C C . ILE A 1 98 ? -15.500 -4.965 33.680 1.00 94.44 98 ILE A C 1
ATOM 828 O O . ILE A 1 98 ? -15.263 -4.702 34.859 1.00 94.44 98 ILE A O 1
ATO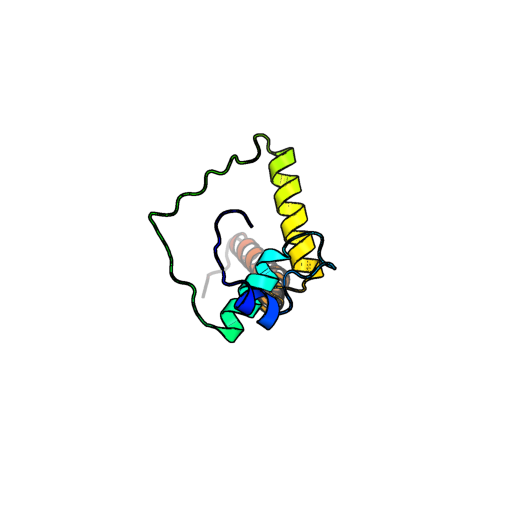M 832 N N . TRP A 1 99 ? -16.747 -4.991 33.206 1.00 92.62 99 TRP A N 1
ATOM 833 C CA . TRP A 1 99 ? -17.920 -4.751 34.045 1.00 92.62 99 TRP A CA 1
ATOM 834 C C . TRP A 1 99 ? -18.092 -5.817 35.134 1.00 92.62 99 TRP A C 1
ATOM 836 O O . TRP A 1 99 ? -18.389 -5.485 36.281 1.00 92.62 99 TRP A O 1
ATOM 846 N N . GLN A 1 100 ? -17.891 -7.092 34.798 1.00 89.62 100 GLN A N 1
ATOM 847 C CA . GLN A 1 100 ? -17.977 -8.199 35.753 1.00 89.62 100 GLN A CA 1
ATOM 848 C C . GLN A 1 100 ? -16.894 -8.103 36.835 1.00 89.62 100 GLN A C 1
ATOM 850 O O . GLN A 1 100 ? -17.218 -8.259 38.010 1.00 89.62 100 GLN A O 1
ATOM 855 N N . GLY A 1 101 ? -15.658 -7.751 36.469 1.00 83.50 101 GLY A N 1
ATOM 856 C CA . GLY A 1 101 ? -14.555 -7.561 37.421 1.00 83.50 101 GLY A CA 1
ATOM 857 C C . GLY A 1 101 ? -14.717 -6.361 38.363 1.00 83.50 101 GLY A C 1
ATOM 858 O O . GLY A 1 101 ? -14.035 -6.283 39.379 1.00 83.50 101 GLY A O 1
ATOM 859 N N . ARG A 1 102 ? -15.632 -5.427 38.064 1.00 79.19 102 ARG A N 1
ATOM 860 C CA . ARG A 1 102 ? -15.963 -4.292 38.944 1.00 79.19 102 ARG A CA 1
ATOM 861 C C . ARG A 1 102 ? -16.987 -4.625 40.028 1.00 79.19 102 ARG A C 1
ATOM 863 O O . ARG A 1 102 ? -17.163 -3.816 40.937 1.00 79.19 102 ARG A O 1
ATOM 870 N N . LYS A 1 103 ? -17.683 -5.764 39.948 1.00 67.00 103 LYS A N 1
ATOM 871 C CA . LYS A 1 103 ? -18.636 -6.170 40.989 1.00 67.00 103 LYS A CA 1
ATOM 872 C C . LYS A 1 103 ? -17.868 -6.784 42.170 1.00 67.00 103 LYS A C 1
ATOM 874 O O . LYS A 1 103 ? -17.242 -7.825 41.979 1.00 67.00 103 LYS A O 1
ATOM 879 N N . PRO A 1 104 ? -17.911 -6.198 43.382 1.00 58.53 104 PRO A N 1
ATOM 880 C CA . PRO A 1 104 ? -17.295 -6.822 44.545 1.00 58.53 104 PRO A CA 1
ATOM 881 C C . PRO A 1 104 ? -18.041 -8.127 44.865 1.00 58.53 104 PRO A C 1
ATOM 883 O O . PRO A 1 104 ? -19.258 -8.117 45.035 1.00 58.53 104 PRO A O 1
ATOM 886 N N . GLY A 1 105 ? -17.312 -9.246 44.923 1.00 63.09 105 GLY A N 1
ATOM 887 C CA . GLY A 1 105 ? -17.820 -10.513 45.463 1.00 63.09 105 GLY A CA 1
ATOM 888 C C . GLY A 1 105 ? -18.145 -11.640 44.476 1.00 63.09 105 GLY A C 1
ATOM 889 O O . GLY A 1 105 ? -18.718 -12.632 44.912 1.00 63.09 105 GLY A O 1
ATOM 890 N N . VAL A 1 106 ? -17.789 -11.555 43.189 1.00 59.31 106 VAL A N 1
ATOM 891 C CA . VAL A 1 106 ? -17.877 -12.731 42.297 1.00 59.31 106 VAL A CA 1
ATOM 892 C C . VAL A 1 106 ? -16.499 -13.401 42.222 1.00 59.31 106 VAL A C 1
ATOM 894 O O . VAL A 1 106 ? -15.587 -12.800 41.652 1.00 59.31 106 VAL A O 1
ATOM 897 N N . PRO A 1 107 ? -16.306 -14.607 42.791 1.00 54.28 107 PRO A N 1
ATOM 898 C CA . PRO A 1 107 ? -15.061 -15.336 42.620 1.00 54.28 107 PRO A CA 1
ATOM 899 C C . PRO A 1 107 ? -14.952 -15.790 41.162 1.00 54.28 107 PRO A C 1
ATOM 901 O O . PRO A 1 107 ? -15.908 -16.320 40.593 1.00 54.28 107 PRO A O 1
ATOM 904 N N . LEU A 1 108 ? -13.791 -15.550 40.555 1.00 60.38 108 LEU A N 1
ATOM 905 C CA . LEU A 1 108 ? -13.411 -16.183 39.296 1.00 60.38 108 LEU A CA 1
ATOM 906 C C . LEU A 1 108 ? -13.231 -17.680 39.588 1.00 60.38 108 LEU A C 1
ATOM 908 O O . LEU A 1 108 ? -12.318 -18.041 40.330 1.00 60.38 108 LEU A O 1
ATOM 912 N N . LEU A 1 109 ? -14.148 -18.506 39.077 1.00 53.38 109 LEU A N 1
ATOM 913 C CA . LEU A 1 109 ? -13.987 -19.960 38.985 1.00 53.38 109 LEU A CA 1
ATOM 914 C C . LEU A 1 109 ? -13.094 -20.308 37.793 1.00 53.38 109 LEU A C 1
ATOM 916 O O . LEU A 1 109 ? -13.264 -19.652 36.737 1.00 53.38 109 LEU A O 1
#

Mean predicted aligned error: 5.94 Å

pLDDT: mean 92.94, std 9.49, range [53.38, 98.38]